Protein AF-A0A073JSR0-F1 (afdb_monomer_lite)

Secondary structure (DSSP, 8-state):
--HHHHHHHHHHHIIIIITT-HHHHTT-HHHHHHT-HHHHHHHHHHGGGTPPPGGGGSS---SS------PPPHHHHHHHHHHHHHHHHTT--HHHHHHHTT-S-HHHHHHHHHTTT--

Foldseek 3Di:
DDPVVLVVVLVVLCVVPVPPDPCNVVVVVVCLCPPNPSSVVNQVSCVVVVDDDPVVVPPPPDDDDDPPPDPQDLVNLVVLLVQVVVVVVVVDQLQVSCVVSVHPHSVVSVVSCVVVVHD

Structure (mmCIF, N/CA/C/O backbone):
data_AF-A0A073JSR0-F1
#
_entry.id   AF-A0A073JSR0-F1
#
loop_
_atom_site.group_PDB
_atom_site.id
_atom_site.type_symbol
_atom_site.label_atom_id
_atom_site.label_alt_id
_atom_site.label_comp_id
_atom_site.label_asym_id
_atom_site.label_entity_id
_atom_site.label_seq_id
_atom_site.pdbx_PDB_ins_code
_atom_site.Cartn_x
_atom_site.Cartn_y
_atom_site.Cartn_z
_atom_site.occupancy
_atom_site.B_iso_or_equiv
_atom_site.auth_seq_id
_atom_site.auth_comp_id
_atom_site.auth_asym_id
_atom_site.auth_atom_id
_atom_site.pdbx_PDB_model_num
ATOM 1 N N . MET A 1 1 ? 20.839 -10.440 -15.570 1.00 62.94 1 MET A N 1
ATOM 2 C CA . MET A 1 1 ? 20.516 -9.046 -15.940 1.00 62.94 1 MET A CA 1
ATOM 3 C C . MET A 1 1 ? 21.079 -8.114 -14.887 1.00 62.94 1 MET A C 1
ATOM 5 O O . MET A 1 1 ? 21.059 -8.465 -13.712 1.00 62.94 1 MET A O 1
ATOM 9 N N . ASP A 1 2 ? 21.582 -6.957 -15.300 1.00 90.31 2 ASP A N 1
ATOM 10 C CA . ASP A 1 2 ? 22.056 -5.936 -14.372 1.00 90.31 2 ASP A CA 1
ATOM 11 C C . ASP A 1 2 ? 20.880 -5.177 -13.724 1.00 90.31 2 ASP A C 1
ATOM 13 O O . ASP A 1 2 ? 19.908 -4.823 -14.395 1.00 90.31 2 ASP A O 1
ATOM 17 N N . LYS A 1 3 ? 20.958 -4.930 -12.408 1.00 89.81 3 LYS A N 1
ATOM 18 C CA . LYS A 1 3 ? 19.858 -4.322 -11.636 1.00 89.81 3 LYS A CA 1
ATOM 19 C C . LYS A 1 3 ? 19.556 -2.889 -12.074 1.00 89.81 3 LYS A C 1
ATOM 21 O O . LYS A 1 3 ? 18.409 -2.461 -11.946 1.00 89.81 3 LYS A O 1
ATOM 26 N N . ARG A 1 4 ? 20.553 -2.141 -12.559 1.00 90.88 4 ARG A N 1
ATOM 27 C CA . ARG A 1 4 ? 20.348 -0.778 -13.065 1.00 90.88 4 ARG A CA 1
ATOM 28 C C . ARG A 1 4 ? 19.557 -0.822 -14.366 1.00 90.88 4 ARG A C 1
ATOM 30 O O . ARG A 1 4 ? 18.567 -0.110 -14.474 1.00 90.88 4 ARG A O 1
ATOM 37 N N . ASN A 1 5 ? 19.931 -1.707 -15.286 1.00 91.81 5 ASN A N 1
ATOM 38 C CA . ASN A 1 5 ? 19.231 -1.857 -16.564 1.00 91.81 5 ASN A CA 1
ATOM 39 C C . ASN A 1 5 ? 17.775 -2.297 -16.376 1.00 91.81 5 ASN A C 1
ATOM 41 O O . ASN A 1 5 ? 16.890 -1.736 -17.007 1.00 91.81 5 ASN A O 1
ATOM 45 N N . ILE A 1 6 ? 17.507 -3.214 -15.440 1.00 90.81 6 ILE A N 1
ATOM 46 C CA . ILE A 1 6 ? 16.128 -3.623 -15.126 1.00 90.81 6 ILE A CA 1
ATOM 47 C C . ILE A 1 6 ? 15.305 -2.447 -14.583 1.00 90.81 6 ILE A C 1
ATOM 49 O O . ILE A 1 6 ? 14.136 -2.298 -14.922 1.00 90.81 6 ILE A O 1
ATOM 53 N N . ARG A 1 7 ? 15.890 -1.595 -13.729 1.00 89.56 7 ARG A N 1
ATOM 54 C CA . ARG A 1 7 ? 15.190 -0.404 -13.220 1.00 89.56 7 ARG A CA 1
ATOM 55 C C . ARG A 1 7 ? 14.880 0.595 -14.331 1.00 89.56 7 ARG A C 1
ATOM 57 O O . ARG A 1 7 ? 13.798 1.162 -14.302 1.00 89.56 7 ARG A O 1
ATOM 64 N N . ILE A 1 8 ? 15.802 0.790 -15.275 1.00 89.19 8 ILE A N 1
ATOM 65 C CA . ILE A 1 8 ? 15.578 1.642 -16.450 1.00 89.19 8 ILE A CA 1
ATOM 66 C C . ILE A 1 8 ? 14.433 1.067 -17.294 1.00 89.19 8 ILE A C 1
ATOM 68 O O . ILE A 1 8 ? 13.475 1.780 -17.545 1.00 89.19 8 ILE A O 1
ATOM 72 N N . GLU A 1 9 ? 14.445 -0.237 -17.590 1.00 91.31 9 GLU A N 1
ATOM 73 C CA . GLU A 1 9 ? 13.367 -0.902 -18.345 1.00 91.31 9 GLU A CA 1
ATOM 74 C C . GLU A 1 9 ? 11.997 -0.749 -17.660 1.00 91.31 9 GLU A C 1
ATOM 76 O O . GLU A 1 9 ? 10.995 -0.474 -18.316 1.00 91.31 9 GLU A O 1
ATOM 81 N N . VAL A 1 10 ? 11.933 -0.875 -16.328 1.00 89.19 10 VAL A N 1
ATOM 82 C CA . VAL A 1 10 ? 10.688 -0.639 -15.576 1.00 89.19 10 VAL A CA 1
ATOM 83 C C . VAL A 1 10 ? 10.211 0.808 -15.717 1.00 89.19 10 VAL A C 1
ATOM 85 O O . VAL A 1 10 ? 9.012 1.024 -15.887 1.00 89.19 10 VAL A O 1
ATOM 88 N N . LEU A 1 11 ? 11.118 1.784 -15.619 1.00 87.62 11 LEU A N 1
ATOM 89 C CA . LEU A 1 11 ? 10.777 3.202 -15.749 1.00 87.62 11 LEU A CA 1
ATOM 90 C C . LEU A 1 11 ? 10.303 3.524 -17.168 1.00 87.62 11 LEU A C 1
ATOM 92 O O . LEU A 1 11 ? 9.239 4.116 -17.313 1.00 87.62 11 LEU A O 1
ATOM 96 N N . ASP A 1 12 ? 10.998 3.035 -18.194 1.00 90.38 12 ASP A N 1
ATOM 97 C CA . ASP A 1 12 ? 10.625 3.241 -19.596 1.00 90.38 12 ASP A CA 1
ATOM 98 C C . ASP A 1 12 ? 9.232 2.667 -19.895 1.00 90.38 12 ASP A C 1
ATOM 100 O O . ASP A 1 12 ? 8.388 3.337 -20.493 1.00 90.38 12 ASP A O 1
ATOM 104 N N . LEU A 1 13 ? 8.942 1.450 -19.416 1.00 88.94 13 LEU A N 1
ATOM 105 C CA . LEU A 1 13 ? 7.618 0.836 -19.557 1.00 88.94 13 LEU A CA 1
ATOM 106 C C . LEU A 1 13 ? 6.530 1.642 -18.832 1.00 88.94 13 LEU A C 1
ATOM 108 O O . LEU A 1 13 ? 5.406 1.770 -19.326 1.00 88.94 13 LEU A O 1
ATOM 112 N N . GLN A 1 14 ? 6.838 2.191 -17.657 1.00 86.50 14 GLN A N 1
ATOM 113 C CA . GLN A 1 14 ? 5.896 3.036 -16.928 1.00 86.50 14 GLN A CA 1
ATOM 114 C C . GLN A 1 14 ? 5.651 4.367 -17.641 1.00 86.50 14 GLN A C 1
ATOM 116 O O . GLN A 1 14 ? 4.496 4.791 -17.739 1.00 86.50 14 GLN A O 1
ATOM 121 N N . ASP A 1 15 ? 6.700 4.994 -18.158 1.00 86.31 15 ASP A N 1
ATOM 122 C CA . ASP A 1 15 ? 6.612 6.293 -18.811 1.00 86.31 15 ASP A CA 1
ATOM 123 C C . ASP A 1 15 ? 5.857 6.200 -20.137 1.00 86.31 15 ASP A C 1
ATOM 125 O O . ASP A 1 15 ? 4.949 7.002 -20.375 1.00 86.31 15 ASP A O 1
ATOM 129 N N . GLN A 1 16 ? 6.151 5.174 -20.942 1.00 87.56 16 GLN A N 1
ATOM 130 C CA . GLN A 1 16 ? 5.522 4.951 -22.246 1.00 87.56 16 GLN A CA 1
ATOM 131 C C . GLN A 1 16 ? 4.051 4.532 -22.147 1.00 87.56 16 GLN A C 1
ATOM 133 O O . GLN A 1 16 ? 3.223 5.028 -22.909 1.00 87.56 16 GLN A O 1
ATOM 138 N N . TYR A 1 17 ? 3.707 3.626 -21.224 1.00 87.69 17 TYR A N 1
ATOM 139 C CA . TYR A 1 17 ? 2.393 2.967 -21.236 1.00 87.69 17 TYR A CA 1
ATOM 140 C C . TYR A 1 17 ? 1.531 3.274 -20.008 1.00 87.69 17 TYR A C 1
ATOM 142 O O . TYR A 1 17 ? 0.303 3.247 -20.091 1.00 87.69 17 TYR A O 1
ATOM 150 N N . CYS A 1 18 ? 2.136 3.573 -18.855 1.00 84.81 18 CYS A N 1
ATOM 151 C CA . CYS A 1 18 ? 1.396 3.732 -17.601 1.00 84.81 18 CYS A CA 1
ATOM 152 C C . CYS A 1 18 ? 1.074 5.195 -17.266 1.00 84.81 18 CYS A C 1
ATOM 154 O O . CYS A 1 18 ? 0.139 5.434 -16.504 1.00 84.81 18 CYS A O 1
ATOM 156 N N . THR A 1 19 ? 1.801 6.183 -17.796 1.00 78.06 19 THR A N 1
ATOM 157 C CA . THR A 1 19 ? 1.610 7.621 -17.491 1.00 78.06 19 THR A CA 1
ATOM 158 C C . THR A 1 19 ? 0.204 8.131 -17.771 1.00 78.06 19 THR A C 1
ATOM 160 O O . THR A 1 19 ? -0.366 8.811 -16.922 1.00 78.06 19 THR A O 1
ATOM 163 N N . MET A 1 20 ? -0.393 7.722 -18.889 1.00 78.75 20 MET A N 1
ATOM 164 C CA . MET A 1 20 ? -1.760 8.105 -19.269 1.00 78.75 20 MET A CA 1
ATOM 165 C C . MET A 1 20 ? -2.786 6.988 -19.025 1.00 78.75 20 MET A C 1
ATOM 167 O O . MET A 1 20 ? -3.936 7.084 -19.450 1.00 78.75 20 MET A O 1
ATOM 171 N N . CYS A 1 21 ? -2.391 5.908 -18.345 1.00 82.19 21 CYS A N 1
ATOM 172 C CA . CYS A 1 21 ? -3.260 4.758 -18.132 1.00 82.19 21 CYS A CA 1
ATOM 173 C C . CYS A 1 21 ? -4.334 5.064 -17.078 1.00 82.19 21 CYS A C 1
ATOM 175 O O . CYS A 1 21 ? -4.032 5.314 -15.909 1.00 82.19 21 CYS A O 1
ATOM 177 N N . GLY A 1 22 ? -5.608 4.957 -17.467 1.00 73.31 22 GLY A N 1
ATOM 178 C CA . GLY A 1 22 ? -6.753 5.176 -16.575 1.00 73.31 22 GLY A CA 1
ATOM 179 C C . GLY A 1 22 ? -6.843 4.198 -15.394 1.00 73.31 22 GLY A C 1
ATOM 180 O O . GLY A 1 22 ? -7.532 4.490 -14.420 1.00 73.31 22 GLY A O 1
ATOM 181 N N . HIS A 1 23 ? -6.134 3.065 -15.439 1.00 71.25 23 HIS A N 1
ATOM 182 C CA . HIS A 1 23 ? -6.034 2.130 -14.310 1.00 71.25 23 HIS A CA 1
ATOM 183 C C . HIS A 1 23 ? -5.000 2.577 -13.266 1.00 71.25 23 HIS A C 1
ATOM 185 O O . HIS A 1 23 ? -5.166 2.284 -12.080 1.00 71.25 23 HIS A O 1
ATOM 191 N N . ARG A 1 24 ? -3.975 3.354 -13.665 1.00 66.31 24 ARG A N 1
ATOM 192 C CA . ARG A 1 24 ? -2.949 3.887 -12.748 1.00 66.31 24 ARG A CA 1
ATOM 193 C C . ARG A 1 24 ? -3.558 4.839 -11.720 1.00 66.31 24 ARG A C 1
ATOM 195 O O . ARG A 1 24 ? -3.191 4.790 -10.550 1.00 66.31 24 ARG A O 1
ATOM 202 N N . SER A 1 25 ? -4.501 5.680 -12.143 1.00 55.84 25 SER A N 1
ATOM 203 C CA . SER A 1 25 ? -5.177 6.653 -11.275 1.00 55.84 25 SER A CA 1
ATOM 204 C C . SER A 1 25 ? -6.253 6.026 -10.384 1.00 55.84 25 SER A C 1
ATOM 206 O O . SER A 1 25 ? -6.519 6.537 -9.298 1.00 55.84 25 SER A O 1
ATOM 208 N N . LYS A 1 26 ? -6.840 4.897 -10.800 1.00 59.19 26 LYS A N 1
ATOM 209 C CA . LYS A 1 26 ? -7.934 4.221 -10.083 1.00 59.19 26 LYS A CA 1
ATOM 210 C C . LYS A 1 26 ? -7.472 3.221 -9.015 1.00 59.19 26 LYS A C 1
ATOM 212 O O . LYS A 1 26 ? -8.317 2.651 -8.335 1.00 59.19 26 LYS A O 1
ATOM 217 N N . GLN A 1 27 ? -6.156 3.024 -8.848 1.00 58.19 27 GLN A N 1
ATOM 218 C CA . GLN A 1 27 ? -5.567 2.002 -7.961 1.00 58.19 27 GLN A CA 1
ATOM 219 C C . GLN A 1 27 ? -6.111 0.586 -8.224 1.00 58.19 27 GLN A C 1
ATOM 221 O O . GLN A 1 27 ? -6.104 -0.265 -7.334 1.00 58.19 27 GLN A O 1
ATOM 226 N N . ASP A 1 28 ? -6.562 0.326 -9.452 1.00 65.56 28 ASP A N 1
ATOM 227 C CA . ASP A 1 28 ? -7.128 -0.958 -9.862 1.00 65.56 28 ASP A CA 1
ATOM 228 C C . ASP A 1 28 ? -6.001 -1.896 -10.302 1.00 65.56 28 ASP A C 1
ATOM 230 O O . ASP A 1 28 ? -5.820 -2.244 -11.470 1.00 65.56 28 ASP A O 1
ATOM 234 N N . PHE A 1 29 ? -5.129 -2.191 -9.339 1.00 67.12 29 PHE A N 1
ATOM 235 C CA . PHE A 1 29 ? -3.893 -2.920 -9.580 1.00 67.12 29 PHE A CA 1
ATOM 236 C C . PHE A 1 29 ? -4.153 -4.352 -10.048 1.00 67.12 29 PHE A C 1
ATOM 238 O O . PHE A 1 29 ? -3.313 -4.904 -10.753 1.00 67.12 29 PHE A O 1
ATOM 245 N N . ASP A 1 30 ? -5.301 -4.937 -9.702 1.00 70.19 30 ASP A N 1
ATOM 246 C CA . ASP A 1 30 ? -5.654 -6.300 -10.096 1.00 70.19 30 ASP A CA 1
ATOM 247 C C . ASP A 1 30 ? -5.727 -6.436 -11.627 1.00 70.19 30 ASP A C 1
ATOM 249 O O . ASP A 1 30 ? -5.171 -7.388 -12.174 1.00 70.19 30 ASP A O 1
ATOM 253 N N . ILE A 1 31 ? -6.245 -5.424 -12.335 1.00 76.56 31 ILE A N 1
ATOM 254 C CA . ILE A 1 31 ? -6.259 -5.385 -13.810 1.00 76.56 31 ILE A CA 1
ATOM 255 C C . ILE A 1 31 ? -4.834 -5.357 -14.376 1.00 76.56 31 ILE A C 1
ATOM 257 O O . ILE A 1 31 ? -4.519 -6.079 -15.324 1.00 76.56 31 ILE A O 1
ATOM 261 N N . CYS A 1 32 ? -3.937 -4.571 -13.771 1.00 80.81 32 CYS A N 1
ATOM 262 C CA . CYS A 1 32 ? -2.549 -4.475 -14.225 1.00 80.81 32 CYS A CA 1
ATOM 263 C C . CYS A 1 32 ? -1.801 -5.813 -14.134 1.00 80.81 32 CYS A C 1
ATOM 265 O O . CYS A 1 32 ? -0.906 -6.063 -14.933 1.00 80.81 32 CYS A O 1
ATOM 267 N N . PHE A 1 33 ? -2.148 -6.671 -13.176 1.00 73.06 33 PHE A N 1
ATOM 268 C CA . PHE A 1 33 ? -1.464 -7.952 -12.991 1.00 73.06 33 PHE A CA 1
ATOM 269 C C . PHE A 1 33 ? -2.148 -9.119 -13.714 1.00 73.06 33 PHE A C 1
ATOM 271 O O . PHE A 1 33 ? -1.471 -10.079 -14.069 1.00 73.06 33 PHE A O 1
ATOM 278 N N . VAL A 1 34 ? -3.464 -9.056 -13.943 1.00 75.62 34 VAL A N 1
ATOM 279 C CA . VAL A 1 34 ? -4.222 -10.162 -14.554 1.00 75.62 34 VAL A CA 1
ATOM 280 C C . VAL A 1 34 ? -4.386 -9.979 -16.063 1.00 75.62 34 VAL A C 1
ATOM 282 O O . VAL A 1 34 ? -4.160 -10.926 -16.809 1.00 75.62 34 VAL A O 1
ATOM 285 N N . GLU A 1 35 ? -4.710 -8.772 -16.529 1.00 79.44 35 GLU A N 1
ATOM 286 C CA . GLU A 1 35 ? -5.160 -8.542 -17.915 1.00 79.44 35 GLU A CA 1
ATOM 287 C C . GLU A 1 35 ? -4.230 -7.623 -18.724 1.00 79.44 35 GLU A C 1
ATOM 289 O O . GLU A 1 35 ? -4.325 -7.556 -19.948 1.00 79.44 35 GLU A O 1
ATOM 294 N N . CYS A 1 36 ? -3.294 -6.925 -18.072 1.00 85.94 36 CYS A N 1
ATOM 295 C CA . CYS A 1 36 ? -2.373 -6.005 -18.739 1.00 85.94 36 CYS A CA 1
ATOM 296 C C . CYS A 1 36 ? -1.009 -6.651 -19.015 1.00 85.94 36 CYS A C 1
ATOM 298 O O . CYS A 1 36 ? -0.243 -6.936 -18.093 1.00 85.94 36 CYS A O 1
ATOM 300 N N . SER A 1 37 ? -0.648 -6.783 -20.291 1.00 88.50 37 SER A N 1
ATOM 301 C CA . SER A 1 37 ? 0.655 -7.320 -20.713 1.00 88.50 37 SER A CA 1
ATOM 302 C C . SER A 1 37 ? 1.844 -6.491 -20.206 1.00 88.50 37 SER A C 1
ATOM 304 O O . SER A 1 37 ? 2.864 -7.055 -19.810 1.00 88.50 37 SER A O 1
ATOM 306 N N . ILE A 1 38 ? 1.711 -5.160 -20.141 1.00 90.12 38 ILE A N 1
ATOM 307 C CA . ILE A 1 38 ? 2.755 -4.274 -19.599 1.00 90.12 38 ILE A CA 1
ATOM 308 C C . ILE A 1 38 ? 2.933 -4.500 -18.095 1.00 90.12 38 ILE A C 1
ATOM 310 O O . ILE A 1 38 ? 4.060 -4.597 -17.610 1.00 90.12 38 ILE A O 1
ATOM 314 N N . GLY A 1 39 ? 1.835 -4.623 -17.347 1.00 87.19 39 GLY A N 1
ATOM 315 C CA . GLY A 1 39 ? 1.902 -4.872 -15.910 1.00 87.19 39 GLY A CA 1
ATOM 316 C C . GLY A 1 39 ? 2.456 -6.262 -15.577 1.00 87.19 39 GLY A C 1
ATOM 317 O O . GLY A 1 39 ? 3.307 -6.370 -14.693 1.00 87.19 39 GLY A O 1
ATOM 318 N N . GLN A 1 40 ? 2.095 -7.290 -16.353 1.00 87.69 40 GLN A N 1
ATOM 319 C CA . GLN A 1 40 ? 2.707 -8.624 -16.271 1.00 87.69 40 GLN A CA 1
ATOM 320 C C . GLN A 1 40 ? 4.213 -8.577 -16.568 1.00 87.69 40 GLN A C 1
ATOM 322 O O . GLN A 1 40 ? 5.010 -9.191 -15.855 1.00 87.69 40 GLN A O 1
ATOM 327 N N . ARG A 1 41 ? 4.636 -7.804 -17.578 1.00 90.19 41 ARG A N 1
ATOM 328 C CA . ARG A 1 41 ? 6.058 -7.634 -17.906 1.00 90.19 41 ARG A CA 1
ATOM 329 C C . ARG A 1 41 ? 6.828 -6.972 -16.764 1.00 90.19 41 ARG A C 1
ATOM 331 O O . ARG A 1 41 ? 7.892 -7.468 -16.394 1.00 90.19 41 ARG A O 1
ATOM 338 N N . ILE A 1 42 ? 6.285 -5.898 -16.188 1.00 89.44 42 ILE A N 1
ATOM 339 C CA . ILE A 1 42 ? 6.874 -5.203 -15.032 1.00 89.44 42 ILE A CA 1
ATOM 340 C C . ILE A 1 42 ? 6.990 -6.152 -13.829 1.00 89.44 42 ILE A C 1
ATOM 342 O O . ILE A 1 42 ? 8.016 -6.147 -13.145 1.00 89.44 42 ILE A O 1
ATOM 346 N N . GLU A 1 43 ? 5.981 -6.992 -13.579 1.00 87.25 43 GLU A N 1
ATOM 347 C CA . GLU A 1 43 ? 6.024 -8.002 -12.515 1.00 87.25 43 GLU A CA 1
ATOM 348 C C . GLU A 1 43 ? 7.149 -9.020 -12.745 1.00 87.25 43 GLU A C 1
ATOM 350 O O . GLU A 1 43 ? 7.963 -9.245 -11.845 1.00 87.25 43 GLU A O 1
ATOM 355 N N . GLN A 1 44 ? 7.254 -9.571 -13.957 1.00 88.56 44 GLN A N 1
ATOM 356 C CA . GLN A 1 44 ? 8.278 -10.556 -14.316 1.00 88.56 44 GLN A CA 1
ATOM 357 C C . GLN A 1 44 ? 9.701 -10.016 -14.134 1.00 88.56 44 GLN A C 1
ATOM 359 O O . GLN A 1 44 ? 10.537 -10.670 -13.506 1.00 88.56 44 GLN A O 1
ATOM 364 N N . ILE A 1 45 ? 9.992 -8.816 -14.648 1.00 91.00 45 ILE A N 1
ATOM 365 C CA . ILE A 1 45 ? 11.341 -8.237 -14.535 1.00 91.00 45 ILE A CA 1
ATOM 366 C C . ILE A 1 45 ? 11.628 -7.726 -13.116 1.00 91.00 45 ILE A C 1
ATOM 368 O O . ILE A 1 45 ? 12.768 -7.777 -12.648 1.00 91.00 45 ILE A O 1
ATOM 372 N N . GLY A 1 46 ? 10.588 -7.327 -12.377 1.00 88.00 46 GLY A N 1
ATOM 373 C CA . GLY A 1 46 ? 10.685 -6.933 -10.974 1.00 88.00 46 GLY A CA 1
ATOM 374 C C . GLY A 1 46 ? 11.220 -8.042 -10.062 1.00 88.00 46 GLY A C 1
ATOM 375 O O . GLY A 1 46 ? 11.864 -7.743 -9.053 1.00 88.00 46 GLY A O 1
ATOM 376 N N . ILE A 1 47 ? 11.040 -9.320 -10.420 1.00 89.31 47 ILE A N 1
ATOM 377 C CA . ILE A 1 47 ? 11.579 -10.460 -9.656 1.00 89.31 47 ILE A CA 1
ATOM 378 C C . ILE A 1 47 ? 13.108 -10.379 -9.549 1.00 89.31 47 ILE A C 1
ATOM 380 O O . ILE A 1 47 ? 13.672 -10.620 -8.480 1.00 89.31 47 ILE A O 1
ATOM 384 N N . TYR A 1 48 ? 13.790 -9.933 -10.606 1.00 88.75 48 TYR A N 1
ATOM 385 C CA . TYR A 1 48 ? 15.247 -9.752 -10.606 1.00 88.75 48 TYR A CA 1
ATOM 386 C C . TYR A 1 48 ? 15.714 -8.578 -9.728 1.00 88.75 48 TYR A C 1
ATOM 388 O O . TYR A 1 48 ? 16.884 -8.507 -9.343 1.00 88.75 48 TYR A O 1
ATOM 396 N N . LEU A 1 49 ? 14.798 -7.679 -9.354 1.00 87.69 49 LEU A N 1
ATOM 397 C CA . LEU A 1 49 ? 15.019 -6.636 -8.349 1.00 87.69 49 LEU A CA 1
ATOM 398 C C . LEU A 1 49 ? 14.701 -7.108 -6.920 1.00 87.69 49 LEU A C 1
ATOM 400 O O . LEU A 1 49 ? 14.859 -6.333 -5.976 1.00 87.69 49 LEU A O 1
ATOM 404 N N . GLY A 1 50 ? 14.290 -8.368 -6.746 1.00 84.75 50 GLY A N 1
ATOM 405 C CA . GLY A 1 50 ? 13.905 -8.951 -5.463 1.00 84.75 50 GLY A CA 1
ATOM 406 C C . GLY A 1 50 ? 12.405 -8.885 -5.167 1.00 84.75 50 GLY A C 1
ATOM 407 O O . GLY A 1 50 ? 12.010 -9.144 -4.026 1.00 84.75 50 GLY A O 1
ATOM 408 N N . ALA A 1 51 ? 11.560 -8.553 -6.152 1.00 81.88 51 ALA A N 1
ATOM 409 C CA . ALA A 1 51 ? 10.119 -8.738 -6.006 1.00 81.88 51 ALA A CA 1
ATOM 410 C C . ALA A 1 51 ? 9.794 -10.233 -5.869 1.00 81.88 51 ALA A C 1
ATOM 412 O O . ALA A 1 51 ? 10.466 -11.092 -6.441 1.00 81.88 51 ALA A O 1
ATOM 413 N N . LYS A 1 52 ? 8.767 -10.563 -5.083 1.00 77.56 52 LYS A N 1
ATOM 414 C CA . LYS A 1 52 ? 8.328 -11.951 -4.920 1.00 77.56 52 LYS A CA 1
ATOM 415 C C . LYS A 1 52 ? 7.172 -12.227 -5.882 1.00 77.56 52 LYS A C 1
ATOM 417 O O . LYS A 1 52 ? 6.228 -11.442 -5.872 1.00 77.56 52 LYS A O 1
ATOM 422 N N . PRO A 1 53 ? 7.220 -13.314 -6.672 1.00 66.44 53 PRO A N 1
ATOM 423 C CA . PRO A 1 53 ? 6.099 -13.699 -7.519 1.00 66.44 53 PRO A CA 1
ATOM 424 C C . PRO A 1 53 ? 4.895 -14.090 -6.654 1.00 66.44 53 PRO A C 1
ATOM 426 O O . PRO A 1 53 ? 5.050 -14.823 -5.668 1.00 66.44 53 PRO A O 1
ATOM 429 N N . LYS A 1 54 ? 3.701 -13.622 -7.035 1.00 62.25 54 LYS A N 1
ATOM 430 C CA . LYS A 1 54 ? 2.444 -13.835 -6.291 1.00 62.25 54 LYS A CA 1
ATOM 431 C C . LYS A 1 54 ? 2.069 -15.309 -6.102 1.00 62.25 54 LYS A C 1
ATOM 433 O O . LYS A 1 54 ? 1.386 -15.657 -5.142 1.00 62.25 54 LYS A O 1
ATOM 438 N N . GLU A 1 55 ? 2.546 -16.202 -6.966 1.00 54.91 55 GLU A N 1
ATOM 439 C CA . GLU A 1 55 ? 2.243 -17.640 -6.918 1.00 54.91 55 GLU A CA 1
ATOM 440 C C . GLU A 1 55 ? 2.736 -18.310 -5.622 1.00 54.91 55 GLU A C 1
ATOM 442 O O . GLU A 1 55 ? 2.064 -19.184 -5.074 1.00 54.91 55 GLU A O 1
ATOM 447 N N . LYS A 1 56 ? 3.850 -17.837 -5.042 1.00 42.38 56 LYS A N 1
ATOM 448 C CA . LYS A 1 56 ? 4.419 -18.400 -3.800 1.00 42.38 56 LYS A CA 1
ATOM 449 C C . LYS A 1 56 ? 3.750 -17.897 -2.511 1.00 42.38 56 LYS A C 1
ATOM 451 O O . LYS A 1 56 ? 4.177 -18.286 -1.423 1.00 42.38 56 LYS A O 1
ATOM 456 N N . GLU A 1 57 ? 2.717 -17.053 -2.594 1.00 45.97 57 GLU A N 1
ATOM 457 C CA . GLU A 1 57 ? 1.945 -16.601 -1.422 1.00 45.97 57 GLU A CA 1
ATOM 458 C C . GLU A 1 57 ? 0.824 -17.570 -1.010 1.00 45.97 57 GLU A C 1
ATOM 460 O O . GLU A 1 57 ? 0.365 -17.504 0.135 1.00 45.97 57 GLU A O 1
ATOM 465 N N . LYS A 1 58 ? 0.400 -18.487 -1.897 1.00 43.91 58 LYS A N 1
ATOM 466 C CA . LYS A 1 58 ? -0.694 -19.436 -1.615 1.00 43.91 58 LYS A CA 1
ATOM 467 C C . LYS A 1 58 ? -0.267 -20.654 -0.781 1.00 43.91 58 LYS A C 1
ATOM 469 O O . LYS A 1 58 ? -1.093 -21.185 -0.051 1.00 43.91 58 LYS A O 1
ATOM 474 N N . GLU A 1 59 ? 1.003 -21.060 -0.822 1.00 36.78 59 GLU A N 1
ATOM 475 C CA . GLU A 1 59 ? 1.452 -22.347 -0.249 1.00 36.78 59 GLU A CA 1
ATOM 476 C C . GLU A 1 59 ? 2.039 -22.258 1.175 1.00 36.78 59 GLU A C 1
ATOM 478 O O . GLU A 1 59 ? 2.240 -23.269 1.840 1.00 36.78 59 GLU A O 1
ATOM 483 N N . LYS A 1 60 ? 2.299 -21.058 1.714 1.00 39.47 60 LYS A N 1
ATOM 484 C CA . LYS A 1 60 ? 2.924 -20.918 3.044 1.00 39.47 60 LYS A CA 1
ATOM 485 C C . LYS A 1 60 ? 1.897 -20.696 4.153 1.00 39.47 60 LYS A C 1
ATOM 487 O O . LYS A 1 60 ? 1.799 -19.603 4.709 1.00 39.47 60 LYS A O 1
ATOM 492 N N . VAL A 1 61 ? 1.163 -21.755 4.495 1.00 39.25 61 VAL A N 1
ATOM 493 C CA . VAL A 1 61 ? 0.498 -21.910 5.802 1.00 39.25 61 VAL A CA 1
ATOM 494 C C . VAL A 1 61 ? 1.332 -22.903 6.616 1.00 39.25 61 VAL A C 1
ATOM 496 O O . VAL A 1 61 ? 0.992 -24.068 6.758 1.00 39.25 61 VAL A O 1
ATOM 499 N N . GLY A 1 62 ? 2.493 -22.444 7.079 1.00 38.00 62 GLY A N 1
ATOM 500 C CA . GLY A 1 62 ? 3.367 -23.180 7.992 1.00 38.00 62 GLY A CA 1
ATOM 501 C C . GLY A 1 62 ? 3.669 -22.311 9.217 1.00 38.00 62 GLY A C 1
ATOM 502 O O . GLY A 1 62 ? 3.742 -21.088 9.070 1.00 38.00 62 GLY A O 1
ATOM 503 N N . PRO A 1 63 ? 3.812 -22.892 10.419 1.00 40.56 63 PRO A N 1
ATOM 504 C CA . PRO A 1 63 ? 3.680 -22.162 11.680 1.00 40.56 63 PRO A CA 1
ATOM 505 C C . PRO A 1 63 ? 4.903 -21.325 12.093 1.00 40.56 63 PRO A C 1
ATOM 507 O O . PRO A 1 63 ? 4.855 -20.699 13.150 1.00 40.56 63 PRO A O 1
ATOM 510 N N . ASP A 1 64 ? 5.978 -21.251 11.300 1.00 36.22 64 ASP A N 1
ATOM 511 C CA . ASP A 1 64 ? 7.231 -20.637 11.759 1.00 36.22 64 ASP A CA 1
ATOM 512 C C . ASP A 1 64 ? 7.654 -19.373 10.978 1.00 36.22 64 ASP A C 1
ATOM 514 O O . ASP A 1 64 ? 8.088 -19.394 9.826 1.00 36.22 64 ASP A O 1
ATOM 518 N N . LYS A 1 65 ? 7.428 -18.241 11.653 1.00 46.00 65 LYS A N 1
ATOM 519 C CA . LYS A 1 65 ? 8.146 -16.954 11.636 1.00 46.00 65 LYS A CA 1
ATOM 520 C C . LYS A 1 65 ? 9.074 -16.660 10.441 1.00 46.00 65 LYS A C 1
ATOM 522 O O . LYS A 1 65 ? 10.284 -16.850 10.483 1.00 46.00 65 LYS A O 1
ATOM 527 N N . SER A 1 66 ? 8.545 -15.914 9.472 1.00 34.53 66 SER A N 1
ATOM 528 C CA . SER A 1 66 ? 9.302 -14.843 8.809 1.00 34.53 66 SER A CA 1
ATOM 529 C C . SER A 1 66 ? 8.341 -13.773 8.298 1.00 34.53 66 SER A C 1
ATOM 531 O O . SER A 1 66 ? 7.456 -14.031 7.486 1.00 34.53 66 SER A O 1
ATOM 533 N N . SER A 1 67 ? 8.491 -12.572 8.845 1.00 40.41 67 SER A N 1
ATOM 534 C CA . SER A 1 67 ? 7.614 -11.400 8.787 1.00 40.41 67 SER A CA 1
ATOM 535 C 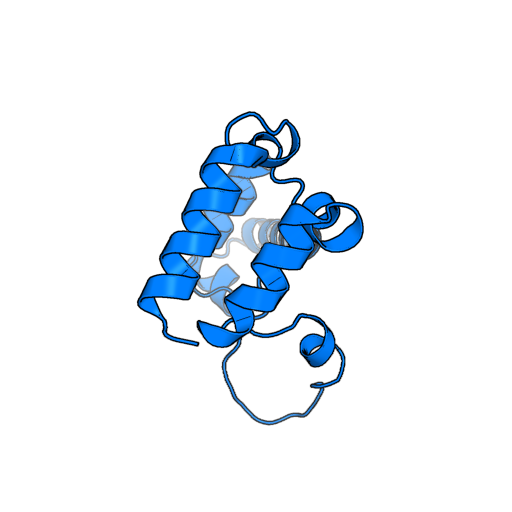C . SER A 1 67 ? 7.409 -10.796 7.392 1.00 40.41 67 SER A C 1
ATOM 537 O O . SER A 1 67 ? 7.673 -9.614 7.180 1.00 40.41 67 SER A O 1
ATOM 539 N N . ILE A 1 68 ? 6.878 -11.550 6.436 1.00 42.09 68 ILE A N 1
ATOM 540 C CA . ILE A 1 68 ? 6.270 -10.972 5.236 1.00 42.09 68 ILE A CA 1
ATOM 541 C C . ILE A 1 68 ? 4.817 -10.712 5.611 1.00 42.09 68 ILE A C 1
ATOM 543 O O . ILE A 1 68 ? 3.945 -11.562 5.447 1.00 42.09 68 ILE A O 1
ATOM 547 N N . LYS A 1 69 ? 4.566 -9.551 6.223 1.00 45.69 69 LYS A N 1
ATOM 548 C CA . LYS A 1 69 ? 3.200 -9.101 6.499 1.00 45.69 69 LYS A CA 1
ATOM 549 C C . LYS A 1 69 ? 2.472 -9.035 5.162 1.00 45.69 69 LYS A C 1
ATOM 551 O O . LYS A 1 69 ? 2.748 -8.118 4.390 1.00 45.69 69 LYS A O 1
ATOM 556 N N . LYS A 1 70 ? 1.582 -10.000 4.895 1.00 52.03 70 LYS A N 1
ATOM 557 C CA . LYS A 1 70 ? 0.601 -9.907 3.808 1.00 52.03 70 LYS A CA 1
ATOM 558 C C . LYS A 1 70 ? 0.048 -8.484 3.838 1.00 52.03 70 LYS A C 1
ATOM 560 O O . LYS A 1 70 ? -0.390 -8.018 4.897 1.00 52.03 70 LYS A O 1
ATOM 565 N N . ARG A 1 71 ? 0.176 -7.751 2.729 1.00 60.69 71 ARG A N 1
ATOM 566 C CA . ARG A 1 71 ? -0.437 -6.425 2.633 1.00 60.69 71 ARG A CA 1
ATOM 567 C 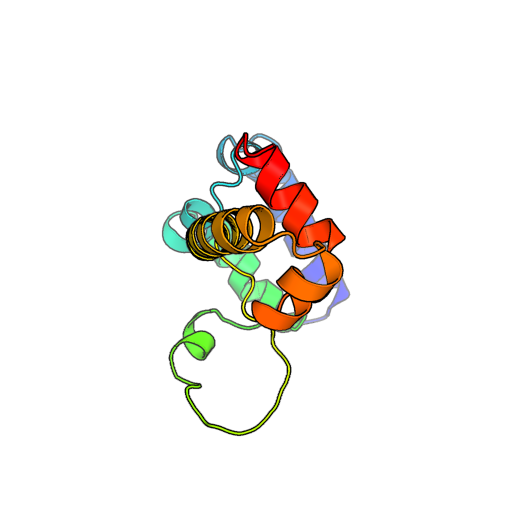C . ARG A 1 71 ? -1.932 -6.651 2.805 1.00 60.69 71 ARG A C 1
ATOM 569 O O . ARG A 1 71 ? -2.523 -7.394 2.032 1.00 60.69 71 ARG A O 1
ATOM 576 N N . ARG A 1 72 ? -2.509 -6.068 3.854 1.00 76.50 72 ARG A N 1
ATOM 577 C CA . ARG A 1 72 ? -3.944 -6.164 4.115 1.00 76.50 72 ARG A CA 1
ATOM 578 C C . ARG A 1 72 ? -4.694 -5.594 2.921 1.00 76.50 72 ARG A C 1
ATOM 580 O O . ARG A 1 72 ? -4.450 -4.450 2.529 1.00 76.50 72 ARG A O 1
ATOM 587 N N . THR A 1 73 ? -5.571 -6.402 2.352 1.00 77.88 73 THR A N 1
ATOM 588 C CA . THR A 1 73 ? -6.464 -6.004 1.269 1.00 77.88 73 THR A CA 1
ATOM 589 C C . THR A 1 73 ? -7.522 -5.030 1.788 1.00 77.88 73 THR A C 1
ATOM 591 O O . THR A 1 73 ? -7.686 -4.836 2.997 1.00 77.88 73 THR A O 1
ATOM 594 N N . ARG A 1 74 ? -8.278 -4.405 0.878 1.00 75.56 74 ARG A N 1
ATOM 595 C CA . ARG A 1 74 ? -9.403 -3.539 1.259 1.00 75.56 74 ARG A CA 1
ATOM 596 C C . ARG A 1 74 ? -10.418 -4.280 2.137 1.00 75.56 74 ARG A C 1
ATOM 598 O O . ARG A 1 74 ? -10.833 -3.714 3.143 1.00 75.56 74 ARG A O 1
ATOM 605 N N . LYS A 1 75 ? -10.727 -5.539 1.798 1.00 75.31 75 LYS A N 1
ATOM 606 C CA . LYS A 1 75 ? -11.642 -6.408 2.556 1.00 75.31 75 LYS A CA 1
ATOM 607 C C . LYS A 1 75 ? -11.122 -6.692 3.965 1.00 75.31 75 LYS A C 1
ATOM 609 O O . LYS A 1 75 ? -11.871 -6.526 4.921 1.00 75.31 75 LYS A O 1
ATOM 614 N N . ASP A 1 76 ? -9.831 -7.011 4.100 1.00 79.81 76 ASP A N 1
ATOM 615 C CA . ASP A 1 76 ? -9.214 -7.232 5.418 1.00 79.81 76 ASP A CA 1
ATOM 616 C C . ASP A 1 76 ? -9.359 -5.990 6.307 1.00 79.81 76 ASP A C 1
ATOM 618 O O . ASP A 1 76 ? -9.651 -6.078 7.499 1.00 79.81 76 ASP A O 1
ATOM 622 N N . TRP A 1 77 ? -9.173 -4.805 5.721 1.00 86.00 77 TRP A N 1
ATOM 623 C CA . TRP A 1 77 ? -9.357 -3.549 6.435 1.00 86.00 77 TRP A CA 1
ATOM 624 C C . TRP A 1 77 ? -10.816 -3.246 6.768 1.00 86.00 77 TRP A C 1
ATOM 626 O O . TRP A 1 77 ? -11.068 -2.701 7.839 1.00 86.00 77 TRP A O 1
ATOM 636 N N . ASP A 1 78 ? -11.770 -3.608 5.909 1.00 83.75 78 ASP A N 1
ATOM 637 C CA . ASP A 1 78 ? -13.198 -3.439 6.201 1.00 83.75 78 ASP A CA 1
ATOM 638 C C . ASP A 1 78 ? -13.594 -4.250 7.446 1.00 83.75 78 ASP A C 1
ATOM 640 O O . ASP A 1 78 ? -14.276 -3.736 8.336 1.00 83.75 78 ASP A O 1
ATOM 644 N N . GLU A 1 79 ? -13.109 -5.488 7.569 1.00 89.00 79 GLU A N 1
ATOM 645 C CA . GLU A 1 79 ? -13.333 -6.319 8.758 1.00 89.00 79 GLU A CA 1
ATOM 646 C C . GLU A 1 79 ? -12.632 -5.773 10.006 1.00 89.00 79 GLU A C 1
ATOM 648 O O . GLU A 1 79 ? -13.210 -5.761 11.097 1.00 89.00 79 GLU A O 1
ATOM 653 N N . ILE A 1 80 ? -11.395 -5.294 9.856 1.00 89.12 80 ILE A N 1
ATOM 654 C CA . ILE A 1 80 ? -10.647 -4.661 10.948 1.00 89.12 80 ILE A CA 1
ATOM 655 C C . ILE A 1 80 ? -11.374 -3.414 11.441 1.00 89.12 80 ILE A C 1
ATOM 657 O O . ILE A 1 80 ? -11.489 -3.236 12.650 1.00 89.12 80 ILE A O 1
ATOM 661 N N . CYS A 1 81 ? -11.895 -2.575 10.544 1.00 88.38 81 CYS A N 1
ATOM 662 C CA . CYS A 1 81 ? -12.650 -1.384 10.917 1.00 88.38 81 CYS A CA 1
ATOM 663 C C . CYS A 1 81 ? -13.953 -1.744 11.640 1.00 88.38 81 CYS A C 1
ATOM 665 O O . CYS A 1 81 ? -14.233 -1.146 12.673 1.00 88.38 81 CYS A O 1
ATOM 667 N N . LYS A 1 82 ? -14.696 -2.766 11.190 1.00 91.75 82 LYS A N 1
ATOM 668 C CA . LYS A 1 82 ? -15.893 -3.254 11.906 1.00 91.75 82 LYS A CA 1
ATOM 669 C C . LYS A 1 82 ? -15.569 -3.703 13.334 1.00 91.75 82 LYS A C 1
ATOM 671 O O . LYS A 1 82 ? -16.242 -3.296 14.275 1.00 91.75 82 LYS A O 1
ATOM 676 N N . LYS A 1 83 ? -14.502 -4.490 13.509 1.00 92.31 83 LYS A N 1
ATOM 677 C CA . LYS A 1 83 ? -14.039 -4.923 14.840 1.00 92.31 83 LYS A CA 1
ATOM 678 C C . LYS A 1 83 ? -13.535 -3.750 15.680 1.00 92.31 83 LYS A C 1
ATOM 680 O O . LYS A 1 83 ? -13.747 -3.723 16.886 1.00 92.31 83 LYS A O 1
ATOM 685 N N . ALA A 1 84 ? -12.871 -2.782 15.054 1.00 91.44 84 ALA A N 1
ATOM 686 C CA . ALA A 1 84 ? -12.386 -1.593 15.734 1.00 91.44 84 ALA A CA 1
ATOM 687 C C . ALA A 1 84 ? -13.538 -0.733 16.270 1.00 91.44 84 ALA A C 1
ATOM 689 O O . ALA A 1 84 ? -13.397 -0.223 17.371 1.00 91.44 84 ALA A O 1
ATOM 690 N N . ILE A 1 85 ? -14.665 -0.619 15.557 1.00 92.38 85 ILE A N 1
ATOM 691 C CA . ILE A 1 85 ? -15.856 0.110 16.033 1.00 92.38 85 ILE A CA 1
ATOM 692 C C . ILE A 1 85 ? -16.385 -0.508 17.328 1.00 92.38 85 ILE A C 1
ATOM 694 O O . ILE A 1 85 ? -16.468 0.202 18.322 1.00 92.38 85 ILE A O 1
ATOM 698 N N . ALA A 1 86 ? -16.621 -1.823 17.352 1.00 92.00 86 ALA A N 1
ATOM 699 C CA . ALA A 1 86 ? -17.096 -2.508 18.558 1.00 92.00 86 ALA A CA 1
ATOM 700 C C . ALA A 1 86 ? -16.153 -2.277 19.756 1.00 92.00 86 ALA A C 1
ATOM 702 O O . ALA A 1 86 ? -16.575 -1.906 20.846 1.00 92.00 86 ALA A O 1
ATOM 703 N N . LEU A 1 87 ? -14.837 -2.372 19.528 1.00 91.81 87 LEU A N 1
ATOM 704 C CA . LEU A 1 87 ? -13.846 -2.105 20.573 1.00 91.81 87 LEU A CA 1
ATOM 705 C C . LEU A 1 87 ? -13.787 -0.619 20.984 1.00 91.81 87 LEU A C 1
ATOM 707 O O . LEU A 1 87 ? -13.392 -0.308 22.106 1.00 91.81 87 LEU A O 1
ATOM 711 N N . ARG A 1 88 ? -14.138 0.319 20.095 1.00 90.69 88 ARG A N 1
ATOM 712 C CA . ARG A 1 88 ? -14.247 1.749 20.432 1.00 90.69 88 ARG A CA 1
ATOM 713 C C . ARG A 1 88 ? -15.481 2.032 21.276 1.00 90.69 88 ARG A C 1
ATOM 715 O O . ARG A 1 88 ? -15.379 2.851 22.183 1.00 90.69 88 ARG A O 1
ATOM 722 N N . GLU A 1 89 ? -16.592 1.355 21.007 1.00 89.25 89 GLU A N 1
ATOM 723 C CA . GLU A 1 89 ? -17.812 1.424 21.822 1.00 89.25 89 GLU A CA 1
ATOM 724 C C . GLU A 1 89 ? -17.573 0.868 23.233 1.00 89.25 89 GLU A C 1
ATOM 726 O O . GLU A 1 89 ? -18.052 1.437 24.208 1.00 89.25 89 GLU A O 1
ATOM 731 N N . GLU A 1 90 ? -16.717 -0.150 23.365 1.00 90.00 90 GLU A N 1
ATOM 732 C CA . GLU A 1 90 ? -16.201 -0.643 24.655 1.00 90.00 90 GLU A CA 1
ATOM 733 C C . GLU A 1 90 ? -15.226 0.338 25.355 1.00 90.00 90 GLU A C 1
ATOM 735 O O . GLU A 1 90 ? -14.753 0.070 26.460 1.00 90.00 90 GLU A O 1
ATOM 740 N N . GLY A 1 91 ? -14.887 1.473 24.733 1.00 90.88 91 GLY A N 1
ATOM 741 C CA . GLY A 1 91 ? -14.020 2.508 25.307 1.00 90.88 91 GLY A CA 1
ATOM 742 C C . GLY A 1 91 ? -12.517 2.300 25.090 1.00 90.88 91 GLY A C 1
ATOM 743 O O . GLY A 1 91 ? -11.704 3.011 25.687 1.00 90.88 91 GLY A O 1
ATOM 744 N N . LEU A 1 92 ? -12.095 1.361 24.232 1.00 91.12 92 LEU A N 1
ATOM 745 C CA . LEU A 1 92 ? -10.669 1.100 24.026 1.00 91.12 92 LEU A CA 1
ATOM 746 C C . LEU A 1 92 ? -9.984 2.208 23.205 1.00 91.12 92 LEU A C 1
ATOM 748 O O . LEU A 1 92 ? -10.504 2.776 22.238 1.00 91.12 92 LEU A O 1
ATOM 752 N N . SER A 1 93 ? -8.725 2.484 23.548 1.00 91.38 93 SER A N 1
ATOM 753 C CA . SER A 1 93 ? -7.873 3.369 22.754 1.00 91.38 93 SER A CA 1
ATOM 754 C C . SER A 1 93 ? -7.432 2.696 21.449 1.00 91.38 93 SER A C 1
ATOM 756 O O . SER A 1 93 ? -7.228 1.482 21.389 1.00 91.38 93 SER A O 1
ATOM 758 N N . TYR A 1 94 ? -7.192 3.485 20.396 1.00 88.44 94 TYR A N 1
ATOM 759 C CA . TYR A 1 94 ? -6.690 2.966 19.115 1.00 88.44 94 TYR A CA 1
ATOM 760 C C . TYR A 1 94 ? -5.364 2.201 19.241 1.00 88.44 94 TYR A C 1
ATOM 762 O O . TYR A 1 94 ? -5.107 1.280 18.469 1.00 88.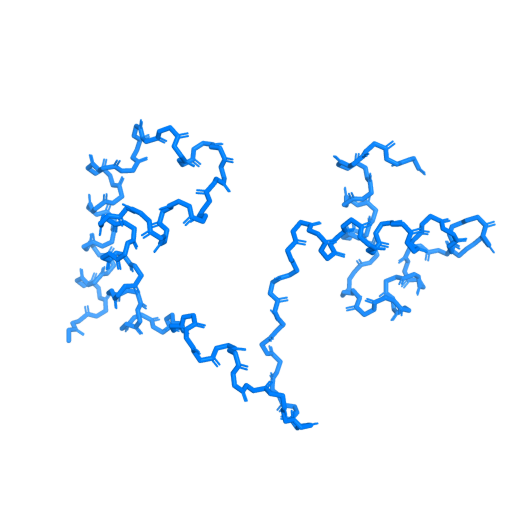44 94 TYR A O 1
ATOM 770 N N . ALA A 1 95 ? -4.529 2.549 20.225 1.00 89.81 95 ALA A N 1
ATOM 771 C CA . ALA A 1 95 ? -3.293 1.826 20.510 1.00 89.81 95 ALA A CA 1
ATOM 772 C C . ALA A 1 95 ? -3.568 0.395 20.999 1.00 89.81 95 ALA A C 1
ATOM 774 O O . ALA A 1 95 ? -2.914 -0.548 20.550 1.00 89.81 95 ALA A O 1
ATOM 775 N N . LEU A 1 96 ? -4.554 0.222 21.883 1.00 89.75 96 LEU A N 1
ATOM 776 C CA . LEU A 1 96 ? -4.942 -1.093 22.388 1.00 89.75 96 LEU A CA 1
ATOM 777 C C . LEU A 1 96 ? -5.685 -1.908 21.321 1.00 89.75 96 LEU A C 1
ATOM 779 O O . LEU A 1 96 ? -5.409 -3.095 21.149 1.00 89.75 96 LEU A O 1
ATOM 783 N N . ILE A 1 97 ? -6.546 -1.254 20.539 1.00 91.06 97 ILE A N 1
ATOM 784 C CA . ILE A 1 97 ? -7.246 -1.865 19.401 1.00 91.06 97 ILE A CA 1
ATOM 785 C C . ILE A 1 97 ? -6.247 -2.392 18.371 1.00 91.06 97 ILE A C 1
ATOM 787 O O . ILE A 1 97 ? -6.357 -3.536 17.937 1.00 91.06 97 ILE A O 1
ATOM 791 N N . ALA A 1 98 ? -5.229 -1.603 18.018 1.00 88.88 98 ALA A N 1
ATOM 792 C CA . ALA A 1 98 ? -4.198 -2.045 17.087 1.00 88.88 98 ALA A CA 1
ATOM 793 C C . ALA A 1 98 ? -3.470 -3.294 17.592 1.00 88.88 98 ALA A C 1
ATOM 795 O O . ALA A 1 98 ? -3.314 -4.247 16.830 1.00 88.88 98 ALA A O 1
ATOM 796 N N . LYS A 1 99 ? -3.110 -3.342 18.882 1.00 89.56 99 LYS A N 1
ATOM 797 C CA . LYS A 1 99 ? -2.517 -4.545 19.486 1.00 89.56 99 LYS A CA 1
ATOM 798 C C . LYS A 1 99 ? -3.451 -5.754 19.380 1.00 89.56 99 LYS A C 1
ATOM 800 O O . LYS A 1 99 ? -3.006 -6.812 18.943 1.00 89.56 99 LYS A O 1
ATOM 805 N N . ARG A 1 100 ? -4.739 -5.592 19.703 1.00 89.44 100 ARG A N 1
ATOM 806 C CA . ARG A 1 100 ? -5.737 -6.678 19.666 1.00 89.44 100 ARG A CA 1
ATOM 807 C C . ARG A 1 100 ? -6.014 -7.188 18.247 1.00 89.44 100 ARG A C 1
ATOM 809 O O . ARG A 1 100 ? -6.256 -8.374 18.063 1.00 89.44 100 ARG A O 1
ATOM 816 N N . LEU A 1 101 ? -5.934 -6.311 17.245 1.00 87.50 101 LEU A N 1
ATOM 817 C CA . LEU A 1 101 ? -6.172 -6.627 15.828 1.00 87.50 101 LEU A CA 1
ATOM 818 C C . LEU A 1 101 ? -4.879 -6.923 15.039 1.00 87.50 101 LEU A C 1
ATOM 820 O O . LEU A 1 101 ? -4.902 -7.050 13.811 1.00 87.50 101 LEU A O 1
ATOM 824 N N . GLY A 1 102 ? -3.727 -7.013 15.714 1.00 84.56 102 GLY A N 1
ATOM 825 C CA . GLY A 1 102 ? -2.432 -7.292 15.084 1.00 84.56 102 GLY A CA 1
ATOM 826 C C . GLY A 1 102 ? -1.947 -6.193 14.125 1.00 84.56 102 GLY A C 1
ATOM 827 O O . GLY A 1 102 ? -1.178 -6.453 13.191 1.00 84.56 102 GLY A O 1
ATOM 828 N N . VAL A 1 103 ? -2.425 -4.959 14.283 1.00 84.69 103 VAL A N 1
ATOM 829 C CA . VAL A 1 103 ? -2.003 -3.779 13.518 1.00 84.69 103 VAL A CA 1
ATOM 830 C C . VAL A 1 103 ? -0.794 -3.140 14.208 1.00 84.69 103 VAL A C 1
ATOM 832 O O . VAL A 1 103 ? -0.722 -3.092 15.431 1.00 84.69 103 VAL A O 1
ATOM 835 N N . LYS A 1 104 ? 0.189 -2.663 13.429 1.00 80.00 104 LYS A N 1
ATOM 836 C CA . LYS A 1 104 ? 1.440 -2.115 13.990 1.00 80.00 104 LYS A CA 1
ATOM 837 C C . LYS A 1 104 ? 1.209 -0.839 14.801 1.00 80.00 104 LYS A C 1
ATOM 839 O O . LYS A 1 104 ? 1.807 -0.679 15.859 1.00 80.00 104 LYS A O 1
ATOM 844 N N . HIS A 1 105 ? 0.369 0.060 14.291 1.00 84.12 105 HIS A N 1
ATOM 845 C CA . HIS A 1 105 ? 0.177 1.394 14.852 1.00 84.12 105 HIS A CA 1
ATOM 846 C C . HIS A 1 105 ? -1.314 1.720 14.971 1.00 84.12 105 HIS A C 1
ATOM 848 O O . HIS A 1 105 ? -2.081 1.492 14.038 1.00 84.12 105 HIS A O 1
ATOM 854 N N . GLY A 1 106 ? -1.720 2.313 16.098 1.00 83.94 106 GLY A N 1
ATOM 855 C CA . GLY A 1 106 ? -3.098 2.783 16.306 1.00 83.94 106 GLY A CA 1
ATOM 856 C C . GLY A 1 106 ? -3.529 3.865 15.315 1.00 83.94 106 GLY A C 1
ATOM 857 O O . GLY A 1 106 ? -4.686 3.903 14.906 1.00 83.94 106 GLY A O 1
ATOM 858 N N . GLN A 1 107 ? -2.585 4.695 14.862 1.00 86.56 107 GLN A N 1
ATOM 859 C CA . GLN A 1 107 ? -2.828 5.708 13.831 1.00 86.56 107 GLN A CA 1
ATOM 860 C C . GLN A 1 107 ? -3.294 5.086 12.509 1.00 86.56 107 GLN A C 1
ATOM 862 O O . GLN A 1 107 ? -4.147 5.661 11.844 1.00 86.56 107 GLN A O 1
ATOM 867 N N . GLU A 1 108 ? -2.795 3.896 12.160 1.00 83.44 108 GLU A N 1
ATOM 868 C CA . GLU A 1 108 ? -3.198 3.178 10.946 1.00 83.44 108 GLU A CA 1
ATOM 869 C C . GLU A 1 108 ? -4.672 2.759 11.034 1.00 83.44 108 GLU A C 1
ATOM 871 O O . GLU A 1 108 ? -5.426 2.970 10.091 1.00 83.44 108 GLU A O 1
ATOM 876 N N . VAL A 1 109 ? -5.118 2.271 12.200 1.00 86.88 109 VAL A N 1
ATOM 877 C CA . VAL A 1 109 ? -6.533 1.944 12.451 1.00 86.88 109 VAL A CA 1
ATOM 878 C C . VAL A 1 109 ? -7.414 3.192 12.348 1.00 86.88 109 VAL A C 1
ATOM 880 O O . VAL A 1 109 ? -8.409 3.173 11.629 1.00 86.88 109 VAL A O 1
ATOM 883 N N . SER A 1 110 ? -7.034 4.294 13.006 1.00 87.06 110 SER A N 1
ATOM 884 C CA . SER A 1 110 ? -7.812 5.543 12.969 1.00 87.06 110 SER A CA 1
ATOM 885 C C . SER A 1 110 ? -7.894 6.131 11.557 1.00 87.06 110 SER A C 1
ATOM 887 O O . SER A 1 110 ? -8.965 6.552 11.125 1.00 87.06 110 SER A O 1
ATOM 889 N N . TYR A 1 111 ? -6.789 6.115 10.808 1.00 87.19 111 TYR A N 1
ATOM 890 C CA . TYR A 1 111 ? -6.753 6.568 9.419 1.00 87.19 111 TYR A CA 1
ATOM 891 C C . TYR A 1 111 ? -7.669 5.723 8.523 1.00 87.19 111 TYR A C 1
ATOM 893 O O . TYR A 1 111 ? -8.483 6.262 7.775 1.00 87.19 111 TYR A O 1
ATOM 901 N N . GLN A 1 112 ? -7.592 4.394 8.640 1.00 87.56 112 GLN A N 1
ATOM 902 C CA . GLN A 1 112 ? -8.413 3.475 7.846 1.00 87.56 112 GLN A CA 1
ATOM 903 C C . GLN A 1 112 ? -9.904 3.563 8.197 1.00 87.56 112 GLN A C 1
ATOM 905 O O . GLN A 1 112 ? -10.739 3.394 7.306 1.00 87.56 112 GLN A O 1
ATOM 910 N N . MET A 1 113 ? -10.238 3.868 9.455 1.00 85.69 113 MET A N 1
ATOM 911 C CA . MET A 1 113 ? -11.610 4.145 9.888 1.00 85.69 113 MET A CA 1
ATOM 912 C C . MET A 1 113 ? -12.144 5.451 9.293 1.00 85.69 113 MET A C 1
ATOM 914 O O . MET A 1 113 ? -13.211 5.439 8.680 1.00 85.69 113 MET A O 1
ATOM 918 N N . LYS A 1 114 ? -11.367 6.541 9.366 1.00 83.81 114 LYS A N 1
ATOM 919 C CA . LYS A 1 114 ? -11.740 7.839 8.775 1.00 83.81 114 LYS A CA 1
ATOM 920 C C . LYS A 1 114 ? -11.960 7.751 7.267 1.00 83.81 114 LYS A C 1
ATOM 922 O O . LYS A 1 114 ? -12.969 8.244 6.774 1.00 83.81 114 LYS A O 1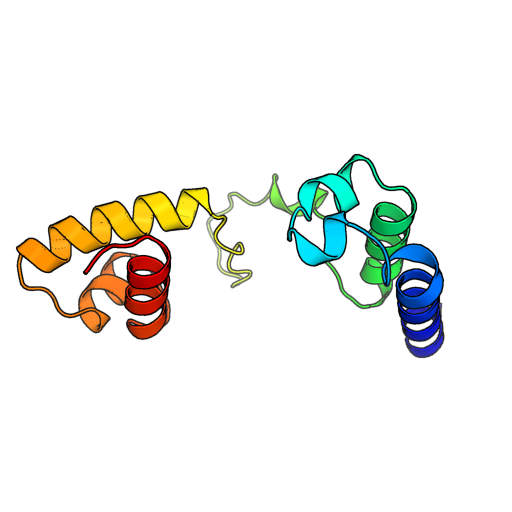
ATOM 927 N N . ASN A 1 115 ? -11.073 7.063 6.544 1.00 79.88 115 ASN A N 1
ATOM 928 C CA . ASN A 1 115 ? -11.207 6.856 5.096 1.00 79.88 115 ASN A CA 1
ATOM 929 C C . ASN A 1 115 ? -12.485 6.096 4.700 1.00 79.88 115 ASN A C 1
ATOM 931 O O . ASN A 1 115 ? -12.889 6.144 3.541 1.00 79.88 115 ASN A O 1
ATOM 935 N N . ARG A 1 116 ? -13.111 5.383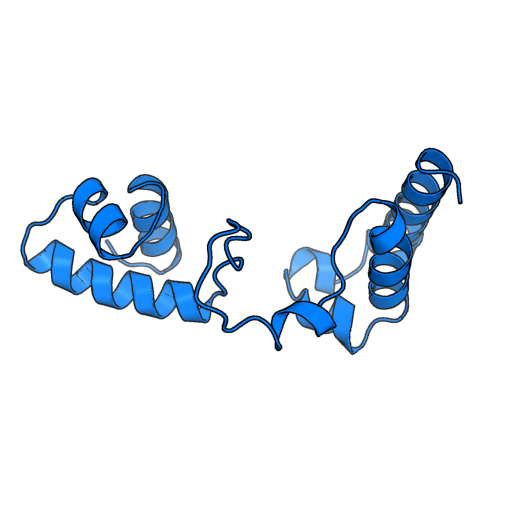 5.641 1.00 82.31 116 ARG A N 1
ATOM 936 C CA . ARG A 1 116 ? -14.360 4.632 5.444 1.00 82.31 116 ARG A CA 1
ATOM 937 C C . ARG A 1 116 ? -15.583 5.328 6.042 1.00 82.31 116 ARG A C 1
ATOM 939 O O . ARG A 1 116 ? -16.657 4.741 6.057 1.00 82.31 116 ARG A O 1
ATOM 946 N N . GLY A 1 117 ? -15.428 6.561 6.526 1.00 78.62 117 GLY A N 1
ATOM 947 C CA . GLY A 1 117 ? -16.517 7.351 7.099 1.00 78.62 117 GLY A CA 1
ATOM 948 C C . GLY A 1 117 ? -16.882 6.988 8.540 1.00 78.62 117 GLY A C 1
ATOM 949 O O . GLY A 1 117 ? -17.879 7.492 9.052 1.00 78.62 117 GLY A O 1
ATOM 950 N N . PHE A 1 118 ? -16.086 6.154 9.213 1.00 73.38 118 PHE A N 1
ATOM 951 C CA . PHE A 1 118 ? -16.276 5.867 10.633 1.00 73.38 118 PHE A CA 1
ATOM 952 C C . PHE A 1 118 ? -15.640 6.989 11.473 1.00 73.38 118 PHE A C 1
ATOM 954 O O . PHE A 1 118 ? -14.497 7.380 11.216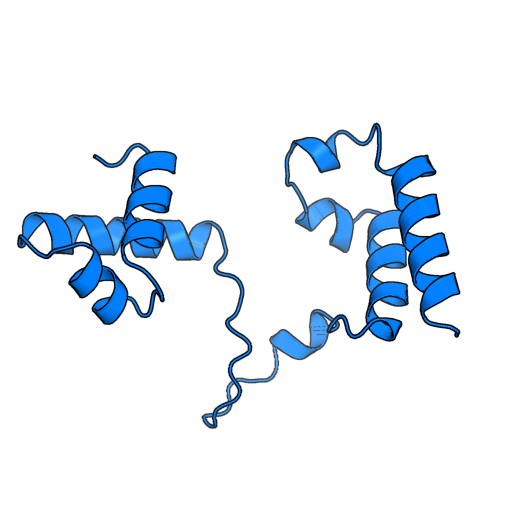 1.00 73.38 118 PHE A O 1
ATOM 961 N N . LYS A 1 119 ? -16.395 7.529 12.440 1.00 58.41 119 LYS A N 1
ATOM 962 C CA . LYS A 1 119 ? -15.954 8.591 13.362 1.00 58.41 119 LYS A CA 1
ATOM 963 C C . LYS A 1 119 ? -15.270 8.019 14.602 1.00 58.41 119 LYS A C 1
ATOM 965 O O . LYS A 1 119 ? -15.793 7.030 15.154 1.00 58.41 119 LYS A O 1
#

pLDDT: mean 77.71, std 16.39, range [34.53, 92.38]

Radius of gyration: 18.66 Å; chains: 1; bounding box: 40×32×48 Å

Organism: NCBI:txid574376

Sequence (119 aa):
MDKRNIRIEVLDLQDQYCTMCGHRSKQDFDICFVECSIGQRIEQIGIYLGAKPKEKEKEKVGPDKSSIKKRRTRKDWDEICKKAIALREEGLSYALIAKRLGVKHGQEVSYQMKNRGFK